Protein AF-A0A344L5E9-F1 (afdb_monomer)

pLDDT: mean 94.4, std 4.59, range [78.75, 98.38]

Organism: NCBI:txid1804986

Secondary structure (DSSP, 8-state):
-HHHHHTTSS-HHHHHHHHHHHHTTTS-HHHHHHHHHHHHHHSTTTSS--HHHHHHHHHHHHHHTT-

Sequence (67 aa):
MAARTLSRAVAPRQLAAWAHRTFGHDTLEAAGRLAELDDAYDIADYDERATGDLDAEVMAEARRLTT

Structure (mmCIF, N/CA/C/O backbone):
data_AF-A0A344L5E9-F1
#
_entry.id   AF-A0A344L5E9-F1
#
loop_
_atom_site.group_PDB
_atom_site.id
_atom_site.type_symbol
_atom_site.label_atom_id
_atom_site.label_alt_id
_atom_site.label_comp_id
_atom_site.label_asym_id
_atom_site.label_entity_id
_atom_site.label_seq_id
_atom_site.pdbx_PDB_ins_code
_atom_site.Cartn_x
_atom_site.Cartn_y
_atom_site.Cartn_z
_atom_site.occupancy
_atom_site.B_iso_or_equiv
_atom_site.auth_seq_id
_atom_site.auth_comp_id
_atom_site.auth_asym_id
_atom_site.auth_atom_id
_atom_site.pdbx_PDB_model_num
ATOM 1 N N . MET A 1 1 ? -8.198 -1.923 5.379 1.00 93.50 1 MET A N 1
ATOM 2 C CA . MET A 1 1 ? -7.528 -2.185 4.085 1.00 93.50 1 MET A CA 1
ATOM 3 C C . MET A 1 1 ? -6.440 -3.243 4.215 1.00 93.50 1 MET A C 1
ATOM 5 O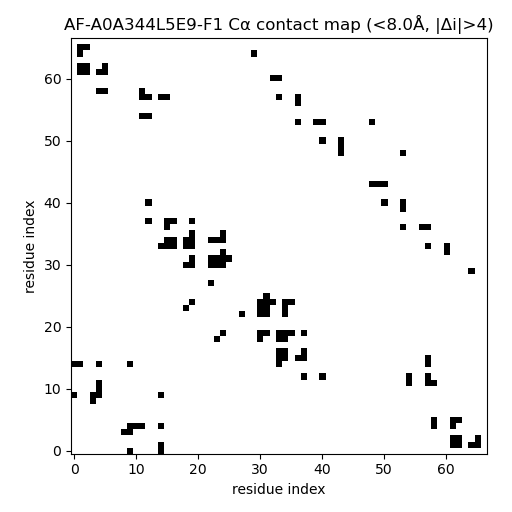 O . MET A 1 1 ? -6.567 -4.249 3.538 1.00 93.50 1 MET A O 1
ATOM 9 N N . ALA A 1 2 ? -5.483 -3.110 5.142 1.00 95.31 2 ALA A N 1
ATOM 10 C CA . ALA A 1 2 ? -4.419 -4.102 5.373 1.00 95.31 2 ALA A CA 1
ATOM 11 C C . ALA A 1 2 ? -4.910 -5.567 5.461 1.00 95.31 2 ALA A C 1
ATOM 13 O O . ALA A 1 2 ? -4.489 -6.399 4.667 1.00 95.31 2 ALA A O 1
ATOM 14 N N . ALA A 1 3 ? -5.898 -5.878 6.310 1.00 96.62 3 ALA A N 1
ATOM 15 C CA . ALA A 1 3 ? -6.467 -7.234 6.402 1.00 96.62 3 ALA A CA 1
ATOM 16 C C . ALA A 1 3 ? -7.090 -7.758 5.083 1.00 96.62 3 ALA A C 1
ATOM 18 O O . ALA A 1 3 ? -7.067 -8.958 4.798 1.00 96.62 3 ALA A O 1
ATOM 19 N N . ARG A 1 4 ? -7.626 -6.864 4.239 1.00 97.25 4 ARG A N 1
ATOM 20 C CA . ARG A 1 4 ? -8.151 -7.225 2.908 1.00 97.25 4 ARG A CA 1
ATOM 21 C C . ARG A 1 4 ? -7.015 -7.538 1.933 1.00 97.25 4 ARG A C 1
ATOM 23 O O . ARG A 1 4 ? -7.147 -8.437 1.113 1.00 97.25 4 ARG A O 1
ATOM 30 N N . THR A 1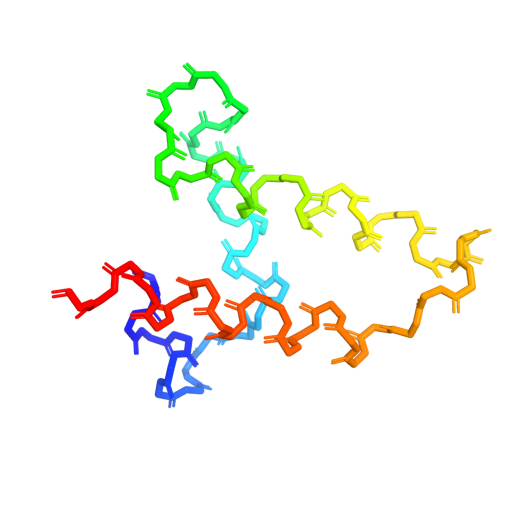 5 ? -5.891 -6.842 2.052 1.00 97.75 5 THR A N 1
ATOM 31 C CA . THR A 1 5 ? -4.675 -7.132 1.285 1.00 97.75 5 THR A CA 1
ATOM 32 C C . THR A 1 5 ? -4.059 -8.465 1.706 1.00 97.75 5 THR A C 1
A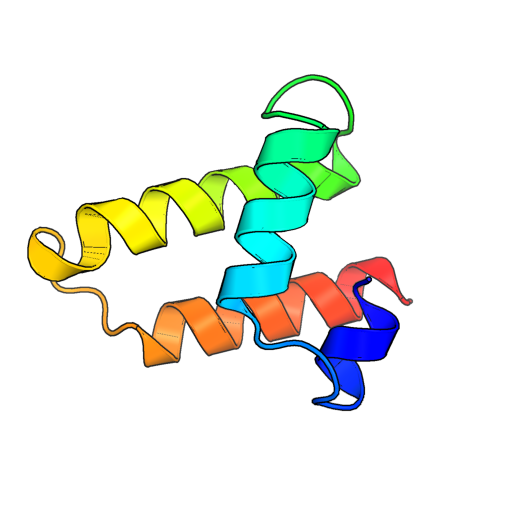TOM 34 O O . THR A 1 5 ? -3.736 -9.287 0.853 1.00 97.75 5 THR A O 1
ATOM 37 N N . LEU A 1 6 ? -4.012 -8.761 3.011 1.00 97.50 6 LEU A N 1
ATOM 38 C CA . LEU A 1 6 ? -3.526 -10.051 3.524 1.00 97.50 6 LEU A CA 1
ATOM 39 C C . LEU A 1 6 ? -4.370 -11.246 3.062 1.00 97.50 6 LEU A C 1
ATOM 41 O O . LEU A 1 6 ? -3.832 -12.323 2.820 1.00 97.50 6 LEU A O 1
ATOM 45 N N . SER A 1 7 ? -5.676 -11.047 2.882 1.00 97.44 7 SER A N 1
ATOM 46 C CA . SER A 1 7 ? -6.589 -12.041 2.297 1.00 97.44 7 SER A CA 1
ATOM 47 C C . SER A 1 7 ? -6.609 -12.035 0.762 1.00 97.44 7 SER 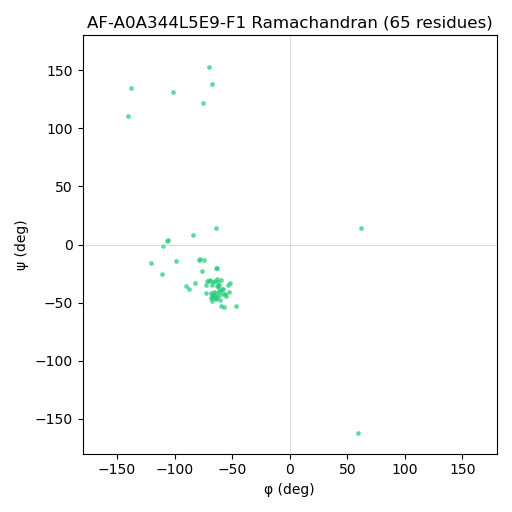A C 1
ATOM 49 O O . SER A 1 7 ? -7.424 -12.733 0.165 1.00 97.44 7 SER A O 1
ATOM 51 N N . ARG A 1 8 ? -5.713 -11.276 0.111 1.00 95.62 8 ARG A N 1
ATOM 52 C CA . ARG A 1 8 ? -5.600 -11.126 -1.354 1.00 95.62 8 ARG A CA 1
ATOM 53 C C . ARG A 1 8 ? -6.837 -10.527 -2.035 1.00 95.62 8 ARG A C 1
ATOM 55 O O . ARG A 1 8 ? -6.943 -10.562 -3.255 1.00 95.62 8 ARG A O 1
ATOM 62 N N . ALA A 1 9 ? -7.753 -9.938 -1.269 1.00 97.44 9 ALA A N 1
ATOM 63 C CA . ALA A 1 9 ? -8.927 -9.246 -1.795 1.00 97.44 9 ALA A CA 1
ATOM 64 C C . ALA A 1 9 ? -8.604 -7.837 -2.329 1.00 97.44 9 ALA A C 1
ATOM 66 O O . ALA A 1 9 ? -9.447 -7.206 -2.963 1.00 97.44 9 ALA A O 1
ATOM 67 N N . VAL A 1 10 ? -7.412 -7.320 -2.025 1.00 97.75 10 VAL A N 1
ATOM 68 C CA . VAL A 1 10 ? -6.877 -6.034 -2.490 1.00 97.75 10 VAL A CA 1
ATOM 69 C C . VAL A 1 10 ? -5.413 -6.258 -2.862 1.00 97.75 10 VAL A C 1
ATOM 71 O O . VAL A 1 10 ? -4.692 -6.903 -2.101 1.00 97.75 10 VAL A O 1
ATOM 74 N N . ALA A 1 11 ? -4.968 -5.744 -4.008 1.00 98.00 11 ALA A N 1
ATOM 75 C CA . ALA A 1 11 ? -3.568 -5.855 -4.411 1.00 98.00 11 ALA A CA 1
ATOM 76 C C . ALA A 1 11 ? -2.658 -4.976 -3.525 1.00 98.00 11 ALA A C 1
ATOM 78 O O . ALA A 1 11 ? -3.118 -3.947 -3.020 1.00 98.00 11 ALA A O 1
ATOM 79 N N . PRO A 1 12 ? -1.369 -5.313 -3.346 1.00 98.19 12 PRO A N 1
ATOM 80 C CA . PRO A 1 12 ? -0.481 -4.532 -2.485 1.00 98.19 12 PRO A CA 1
ATOM 81 C C . PRO A 1 12 ? -0.334 -3.075 -2.952 1.00 98.19 12 PRO A C 1
ATOM 83 O O . PRO A 1 12 ? -0.608 -2.165 -2.169 1.00 98.19 12 PRO A O 1
ATOM 86 N N . ARG A 1 13 ? -0.082 -2.820 -4.245 1.00 97.94 13 ARG A N 1
ATOM 87 C CA . ARG A 1 13 ? -0.079 -1.444 -4.792 1.00 97.94 13 ARG A CA 1
ATOM 88 C C . ARG A 1 13 ? -1.369 -0.664 -4.497 1.00 97.94 13 ARG A C 1
ATOM 90 O O . ARG A 1 13 ? -1.326 0.528 -4.225 1.00 97.94 13 ARG A O 1
ATOM 97 N N . GLN A 1 14 ? -2.532 -1.321 -4.477 1.00 98.38 14 GLN A N 1
ATOM 98 C CA . GLN A 1 14 ? -3.798 -0.651 -4.144 1.00 98.38 14 GLN A CA 1
ATOM 99 C C . GLN A 1 14 ? -3.896 -0.260 -2.663 1.00 98.38 14 GLN A C 1
ATOM 101 O O . GLN A 1 14 ? -4.545 0.737 -2.345 1.00 98.38 14 GLN A O 1
ATOM 106 N N . LEU A 1 15 ? -3.282 -1.030 -1.759 1.00 98.00 15 LEU A N 1
ATOM 107 C CA . LEU A 1 15 ? -3.170 -0.659 -0.348 1.00 98.00 15 LEU A CA 1
ATOM 108 C C . LEU A 1 15 ? -2.266 0.561 -0.173 1.00 98.00 15 LEU A C 1
ATOM 110 O O . LEU A 1 15 ? -2.683 1.491 0.514 1.00 98.00 15 LEU A O 1
ATOM 114 N N . ALA A 1 16 ? -1.084 0.547 -0.799 1.00 98.06 16 ALA A N 1
ATOM 115 C CA . ALA A 1 16 ? -0.127 1.653 -0.766 1.00 98.06 16 ALA A CA 1
ATOM 116 C C . ALA A 1 16 ? 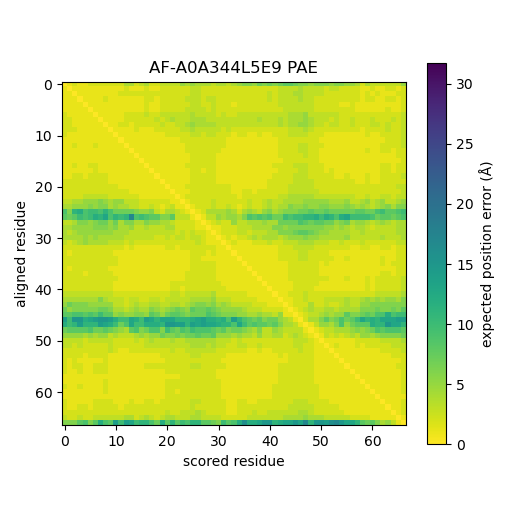-0.781 2.946 -1.275 1.00 98.06 16 ALA A C 1
ATOM 118 O O . ALA A 1 16 ? -0.931 3.904 -0.520 1.00 98.06 16 ALA A O 1
ATOM 119 N N . ALA A 1 17 ? -1.369 2.898 -2.472 1.00 97.88 17 ALA A N 1
ATOM 120 C CA . ALA A 1 17 ? -2.040 4.042 -3.078 1.00 97.88 17 ALA A CA 1
ATOM 121 C C . ALA A 1 17 ? -3.243 4.547 -2.267 1.00 97.88 17 ALA A C 1
ATOM 123 O O . ALA A 1 17 ? -3.533 5.743 -2.220 1.00 97.88 17 ALA A O 1
ATOM 124 N N . TRP A 1 18 ? -3.998 3.645 -1.628 1.00 97.56 18 TRP A N 1
ATOM 125 C CA . TRP A 1 18 ? -5.082 4.052 -0.732 1.00 97.56 18 TRP A CA 1
ATOM 126 C C . TRP A 1 18 ? -4.549 4.748 0.521 1.00 97.56 18 TRP A C 1
ATOM 128 O O . TRP A 1 18 ? -5.095 5.783 0.899 1.00 97.56 18 TRP A O 1
ATOM 138 N N . ALA A 1 19 ? -3.512 4.198 1.154 1.00 96.81 19 ALA A N 1
ATOM 139 C CA . ALA A 1 19 ? -2.914 4.781 2.348 1.00 96.81 19 ALA A CA 1
ATOM 140 C C . ALA A 1 19 ? -2.315 6.155 2.039 1.00 96.81 19 ALA A C 1
ATOM 142 O O . ALA A 1 19 ? -2.617 7.109 2.752 1.00 96.81 19 ALA A O 1
ATOM 143 N N . HIS A 1 20 ? -1.588 6.274 0.927 1.00 97.44 20 HIS A N 1
ATOM 144 C CA . HIS A 1 20 ? -0.999 7.528 0.483 1.00 97.44 20 HIS A CA 1
ATOM 145 C C . HIS A 1 20 ? -2.069 8.602 0.244 1.00 97.44 20 HIS A C 1
ATOM 147 O O . HIS A 1 20 ? -2.040 9.658 0.870 1.00 97.44 20 HIS A O 1
ATOM 153 N N . ARG A 1 21 ? -3.103 8.315 -0.561 1.00 96.56 21 ARG A N 1
ATOM 154 C CA . ARG A 1 21 ? -4.193 9.281 -0.808 1.00 96.56 21 ARG A CA 1
ATOM 155 C C . ARG A 1 21 ? -4.999 9.646 0.438 1.00 96.56 21 ARG A C 1
ATOM 157 O O . ARG A 1 21 ? -5.579 10.726 0.481 1.00 96.56 21 ARG A O 1
ATOM 164 N N . THR A 1 22 ? -5.114 8.733 1.402 1.00 96.12 22 THR A N 1
ATOM 165 C CA . THR A 1 22 ? -5.965 8.935 2.587 1.00 96.12 22 THR A CA 1
ATOM 166 C C . THR A 1 22 ? -5.222 9.654 3.710 1.00 96.12 22 THR A C 1
ATOM 168 O O . THR A 1 22 ? -5.827 10.467 4.403 1.00 96.12 22 THR A O 1
ATOM 171 N N . PHE A 1 23 ? -3.937 9.353 3.907 1.00 94.94 23 PHE A N 1
ATOM 172 C CA . PHE A 1 23 ? -3.168 9.821 5.061 1.00 94.94 23 PHE A CA 1
ATOM 173 C C . PHE A 1 23 ? -1.939 10.660 4.685 1.00 94.94 23 PHE A C 1
ATOM 175 O O . PHE A 1 23 ? -1.408 11.361 5.542 1.00 94.94 23 PHE A O 1
ATOM 182 N N . GLY A 1 24 ? -1.477 10.643 3.437 1.00 93.50 24 GLY A N 1
ATOM 183 C CA . GLY A 1 24 ? -0.218 11.296 3.073 1.00 93.50 24 GLY A CA 1
ATOM 184 C C . GLY A 1 24 ? 0.978 10.729 3.848 1.00 93.50 24 GLY A C 1
ATOM 185 O O . GLY A 1 24 ? 0.893 9.658 4.453 1.00 93.50 24 GLY A O 1
ATOM 186 N N . HIS A 1 25 ? 2.079 11.478 3.863 1.00 90.94 25 HIS A N 1
ATOM 187 C CA . HIS A 1 25 ? 3.280 11.111 4.620 1.00 90.94 25 HIS A CA 1
ATOM 188 C C . HIS A 1 25 ? 3.204 11.507 6.103 1.00 90.94 25 HIS A C 1
ATOM 190 O O . HIS A 1 25 ? 3.684 10.766 6.955 1.00 90.94 25 HIS A O 1
ATOM 196 N N . ASP A 1 26 ? 2.540 12.624 6.424 1.00 87.19 26 ASP A N 1
ATOM 197 C CA . ASP A 1 26 ? 2.680 13.276 7.738 1.00 87.19 26 ASP A CA 1
ATOM 198 C C . AS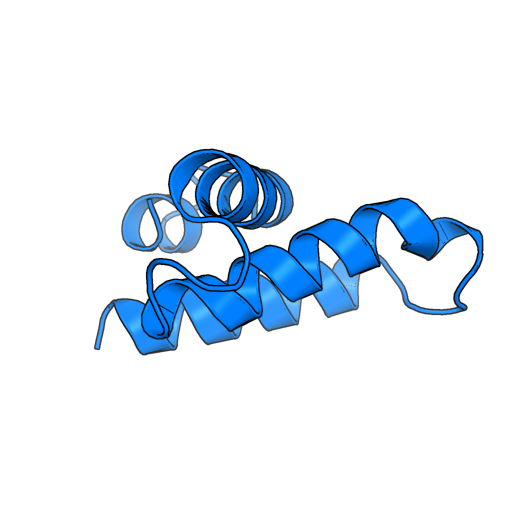P A 1 26 ? 1.440 13.184 8.644 1.00 87.19 26 ASP A C 1
ATOM 200 O O . ASP A 1 26 ? 1.454 13.684 9.769 1.00 87.19 26 ASP A O 1
ATOM 204 N N . THR A 1 27 ? 0.341 12.568 8.189 1.00 86.69 27 THR A N 1
ATOM 205 C CA . THR A 1 27 ? -0.913 12.565 8.974 1.00 86.69 27 THR A CA 1
ATOM 206 C C . THR A 1 27 ? -1.013 11.377 9.925 1.00 86.69 27 THR A C 1
ATOM 208 O O . THR A 1 27 ? -1.575 11.495 11.012 1.00 86.69 27 THR A O 1
ATOM 211 N N . LEU A 1 28 ? -0.505 10.211 9.522 1.00 89.25 28 LEU A N 1
ATOM 212 C CA . LEU A 1 28 ? -0.563 8.992 10.322 1.00 89.25 28 LEU A CA 1
ATOM 213 C C . LEU A 1 28 ? 0.750 8.231 10.180 1.00 89.25 28 LEU A C 1
ATOM 215 O O . LEU A 1 28 ? 1.009 7.636 9.139 1.00 89.25 28 LEU A O 1
ATOM 219 N N . GLU A 1 29 ? 1.533 8.185 11.256 1.00 86.75 29 GLU A N 1
ATOM 220 C CA . GLU A 1 29 ? 2.840 7.513 11.290 1.00 86.75 29 GLU A CA 1
ATOM 221 C C . GLU A 1 29 ? 2.752 6.055 10.810 1.00 86.75 29 GLU A C 1
ATOM 223 O O . GLU A 1 29 ? 3.562 5.590 10.013 1.00 86.75 29 GLU A O 1
ATOM 228 N N . ALA A 1 30 ? 1.690 5.348 11.207 1.00 85.88 30 ALA A N 1
ATOM 229 C CA . ALA A 1 30 ? 1.441 3.973 10.784 1.00 85.88 30 ALA A CA 1
ATOM 230 C C . ALA A 1 30 ? 1.191 3.815 9.266 1.00 85.88 30 ALA A C 1
ATOM 232 O O . ALA A 1 30 ? 1.327 2.714 8.745 1.00 85.88 30 ALA A O 1
ATOM 233 N N . ALA A 1 31 ? 0.821 4.882 8.554 1.00 90.38 31 ALA A N 1
ATOM 234 C CA . ALA A 1 31 ? 0.613 4.879 7.106 1.00 90.38 31 ALA A CA 1
ATOM 235 C C . ALA A 1 31 ? 1.815 5.419 6.315 1.00 90.38 31 ALA A C 1
ATOM 237 O O . ALA A 1 31 ? 1.871 5.179 5.109 1.00 90.38 31 ALA A O 1
ATOM 238 N N . GLY A 1 32 ? 2.778 6.082 6.968 1.00 93.50 32 GLY A N 1
ATOM 239 C CA . GLY A 1 32 ? 3.918 6.721 6.302 1.00 93.50 32 GLY A CA 1
ATOM 240 C C . GLY A 1 32 ? 4.701 5.753 5.416 1.00 93.50 32 GLY A C 1
ATOM 241 O O . GLY A 1 32 ? 4.930 6.034 4.242 1.00 93.50 32 GLY A O 1
ATOM 242 N N . ARG A 1 33 ? 4.978 4.539 5.914 1.00 95.81 33 ARG A N 1
ATOM 243 C CA . ARG A 1 33 ? 5.670 3.512 5.118 1.00 95.81 33 ARG A CA 1
ATOM 244 C C . ARG A 1 33 ? 4.881 3.074 3.881 1.00 95.81 33 ARG A C 1
ATOM 246 O O . ARG A 1 33 ? 5.469 2.780 2.846 1.00 95.81 33 ARG A O 1
ATOM 253 N N . LEU A 1 34 ? 3.552 3.016 3.967 1.00 97.38 34 LEU A N 1
ATOM 254 C CA . LEU A 1 34 ? 2.713 2.676 2.816 1.00 97.38 34 LEU A CA 1
ATOM 255 C C . LEU A 1 34 ? 2.666 3.811 1.786 1.00 97.38 34 LEU A C 1
ATOM 257 O O . LEU A 1 34 ? 2.550 3.514 0.602 1.00 97.38 34 LEU A O 1
ATOM 261 N N . ALA A 1 35 ? 2.773 5.070 2.219 1.00 97.12 35 ALA A N 1
ATOM 262 C CA . ALA A 1 35 ? 2.892 6.216 1.322 1.00 97.12 35 ALA A CA 1
ATOM 263 C C . ALA A 1 35 ? 4.238 6.215 0.576 1.00 97.12 35 ALA A C 1
ATOM 265 O O . ALA A 1 35 ? 4.257 6.301 -0.644 1.00 97.12 35 ALA A O 1
ATOM 266 N N . GLU A 1 36 ? 5.351 5.979 1.277 1.00 96.31 36 GLU A N 1
ATOM 267 C CA . GLU A 1 36 ? 6.678 5.830 0.649 1.00 96.31 36 GLU A CA 1
ATOM 268 C C . GLU A 1 36 ? 6.728 4.688 -0.378 1.00 96.31 36 GLU A C 1
ATOM 270 O O . GLU A 1 36 ? 7.388 4.784 -1.411 1.00 96.31 36 GLU A O 1
ATOM 275 N N . LEU A 1 37 ? 6.053 3.572 -0.08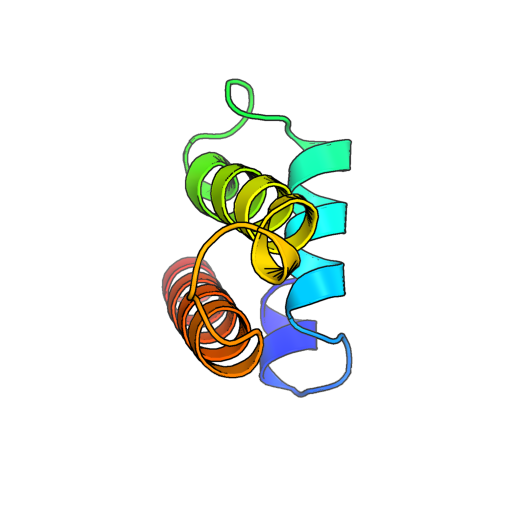6 1.00 97.31 37 LEU A N 1
ATOM 276 C CA . LEU A 1 37 ? 5.986 2.443 -1.011 1.00 97.31 37 LEU A CA 1
ATOM 277 C C . LEU A 1 37 ? 5.147 2.768 -2.250 1.00 97.31 37 LEU A C 1
ATOM 279 O O . LEU A 1 37 ? 5.442 2.231 -3.313 1.00 97.31 37 LEU A O 1
ATOM 283 N N . ASP A 1 38 ? 4.135 3.629 -2.131 1.00 97.75 38 ASP A N 1
ATOM 284 C CA . ASP A 1 38 ? 3.372 4.129 -3.278 1.00 97.75 38 ASP A CA 1
ATOM 285 C C . ASP A 1 38 ? 4.260 4.965 -4.209 1.00 97.75 38 ASP A C 1
ATOM 287 O O . ASP A 1 38 ? 4.312 4.676 -5.402 1.00 97.75 38 ASP A O 1
ATOM 291 N N . ASP A 1 39 ? 5.058 5.887 -3.661 1.00 96.19 39 ASP A N 1
ATOM 292 C CA . ASP A 1 39 ? 6.048 6.643 -4.445 1.00 96.19 39 ASP A CA 1
ATOM 293 C C . ASP A 1 39 ? 7.050 5.716 -5.139 1.00 96.19 39 ASP A C 1
ATOM 295 O O . ASP A 1 39 ? 7.369 5.885 -6.317 1.00 96.19 39 ASP A O 1
ATOM 299 N N . ALA A 1 40 ? 7.528 4.692 -4.423 1.00 96.62 40 ALA A N 1
ATOM 300 C CA . ALA A 1 40 ? 8.456 3.716 -4.979 1.00 96.62 40 ALA A CA 1
ATOM 301 C C . ALA A 1 40 ? 7.850 2.944 -6.165 1.00 96.62 40 ALA A C 1
ATOM 303 O O . ALA A 1 40 ? 8.570 2.640 -7.114 1.00 96.62 40 ALA A O 1
ATOM 304 N N . TYR A 1 41 ? 6.542 2.656 -6.158 1.00 96.56 41 TYR A N 1
ATOM 305 C CA . TYR A 1 41 ? 5.867 2.056 -7.315 1.00 96.56 41 TYR A CA 1
ATOM 306 C C . TYR A 1 41 ? 5.811 2.980 -8.528 1.00 96.56 41 TYR A C 1
ATOM 308 O O . TYR A 1 41 ? 5.800 2.485 -9.657 1.00 96.56 41 TYR A O 1
ATOM 316 N N . ASP A 1 42 ? 5.723 4.288 -8.315 1.00 94.06 42 ASP A N 1
ATOM 317 C CA . ASP A 1 42 ? 5.622 5.263 -9.400 1.00 94.06 42 ASP A CA 1
ATOM 318 C C . ASP A 1 42 ? 6.966 5.496 -10.095 1.00 94.06 42 ASP A C 1
ATOM 320 O O . ASP A 1 42 ? 6.996 5.851 -11.274 1.00 94.06 42 ASP A O 1
ATOM 324 N N . ILE A 1 43 ? 8.074 5.214 -9.404 1.00 93.88 43 ILE A N 1
ATOM 325 C CA . ILE A 1 43 ? 9.426 5.286 -9.968 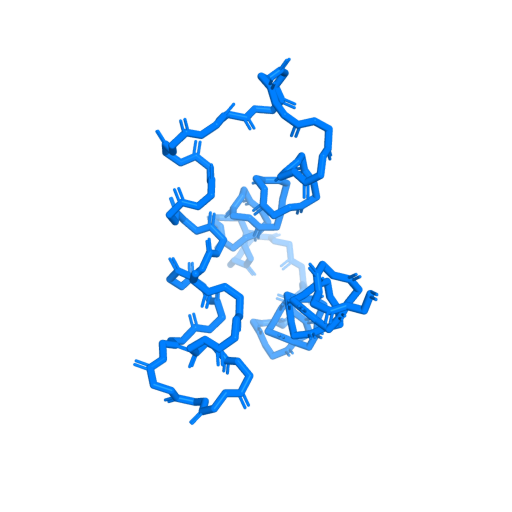1.00 93.88 43 ILE A CA 1
ATOM 326 C C . ILE A 1 43 ? 10.058 3.919 -10.262 1.00 93.88 43 ILE A C 1
ATOM 328 O O . ILE A 1 43 ? 11.203 3.880 -10.697 1.00 93.88 43 ILE A O 1
ATOM 332 N N . ALA A 1 44 ? 9.347 2.804 -10.065 1.00 91.88 44 ALA A N 1
ATOM 333 C CA . ALA A 1 44 ? 9.910 1.452 -10.204 1.00 91.88 44 ALA A CA 1
ATOM 334 C C . ALA A 1 44 ? 10.392 1.113 -11.629 1.00 91.88 44 ALA A C 1
ATOM 336 O O . ALA A 1 44 ? 11.193 0.208 -11.810 1.00 91.88 44 ALA A O 1
ATOM 337 N N . ASP A 1 45 ? 9.920 1.832 -12.650 1.00 85.38 4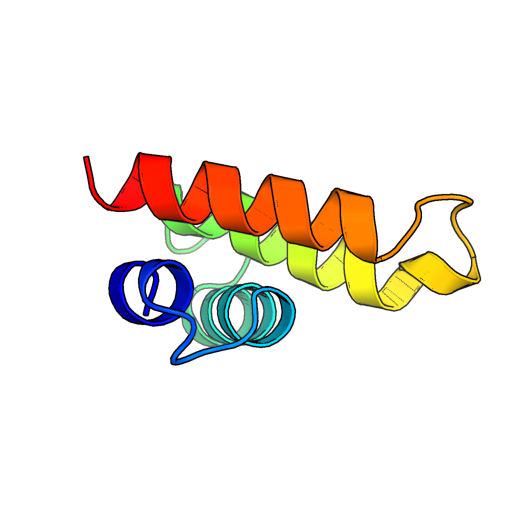5 ASP A N 1
ATOM 338 C CA . ASP A 1 45 ? 10.428 1.681 -14.021 1.00 85.38 45 ASP A CA 1
ATOM 339 C C . ASP A 1 45 ? 11.774 2.412 -14.235 1.00 85.38 45 ASP A C 1
ATOM 341 O O . ASP A 1 45 ? 12.449 2.201 -15.244 1.00 85.38 45 ASP A O 1
ATOM 345 N N . TYR A 1 46 ? 12.160 3.283 -13.296 1.00 85.94 46 TYR A N 1
ATOM 346 C CA . TYR A 1 46 ? 13.381 4.096 -13.316 1.00 85.94 46 TYR A CA 1
ATOM 347 C C . TYR A 1 46 ? 14.410 3.676 -12.259 1.00 85.94 46 TYR A C 1
ATOM 349 O O . TYR A 1 46 ? 15.601 3.929 -12.431 1.00 85.94 46 TYR A O 1
ATOM 357 N N . ASP A 1 47 ? 13.953 3.065 -11.171 1.00 78.75 47 ASP A N 1
ATOM 358 C CA . ASP A 1 47 ? 14.760 2.473 -10.109 1.00 78.75 47 ASP A CA 1
ATOM 359 C C . ASP A 1 47 ? 14.764 0.954 -10.339 1.00 78.75 47 ASP A C 1
ATOM 361 O O . ASP A 1 47 ? 13.700 0.391 -10.553 1.00 78.75 47 ASP A O 1
ATOM 365 N N . GLU A 1 48 ? 15.907 0.259 -10.325 1.00 83.19 48 GLU A N 1
ATOM 366 C CA . GLU A 1 48 ? 16.030 -1.177 -10.693 1.00 83.19 48 GLU A CA 1
ATOM 367 C C . GLU A 1 48 ? 15.258 -2.151 -9.761 1.00 83.19 48 GLU A C 1
ATOM 369 O O . GLU A 1 48 ? 15.480 -3.365 -9.761 1.00 83.19 48 GLU A O 1
ATOM 374 N N . ARG A 1 49 ? 14.348 -1.633 -8.935 1.00 86.81 49 ARG A N 1
ATOM 375 C CA . ARG A 1 49 ? 13.497 -2.372 -8.012 1.00 86.81 49 ARG A CA 1
ATOM 376 C C . ARG A 1 49 ? 12.373 -3.073 -8.758 1.00 86.81 49 ARG A C 1
ATOM 378 O O . ARG A 1 49 ? 11.501 -2.452 -9.363 1.00 86.81 49 ARG A O 1
ATOM 385 N N . ALA A 1 50 ? 12.322 -4.392 -8.620 1.00 89.88 50 ALA A N 1
ATOM 386 C CA . ALA A 1 50 ? 11.219 -5.166 -9.157 1.00 89.88 50 ALA A CA 1
ATOM 387 C C . ALA A 1 50 ? 9.916 -4.858 -8.399 1.00 89.88 50 ALA A C 1
ATOM 389 O O . ALA A 1 50 ? 9.875 -4.843 -7.168 1.00 89.88 50 ALA A O 1
ATOM 390 N N . THR A 1 51 ? 8.806 -4.726 -9.131 1.00 93.31 51 THR A N 1
ATOM 391 C CA . THR A 1 51 ? 7.457 -4.572 -8.552 1.00 93.31 51 THR A CA 1
ATOM 392 C C . THR A 1 51 ? 7.130 -5.669 -7.527 1.00 93.31 51 THR A C 1
ATOM 394 O O . THR A 1 51 ? 6.454 -5.407 -6.538 1.00 93.31 51 THR A O 1
ATOM 397 N N . GLY A 1 52 ? 7.651 -6.886 -7.723 1.00 94.69 52 GLY A N 1
ATOM 398 C CA . GLY A 1 52 ? 7.465 -7.999 -6.787 1.00 94.69 52 GLY A CA 1
ATOM 399 C C . GLY A 1 52 ? 8.114 -7.782 -5.414 1.00 94.69 52 GLY A C 1
ATOM 400 O O . GLY A 1 52 ? 7.570 -8.244 -4.410 1.00 94.69 52 GLY A O 1
ATOM 401 N N . ASP A 1 53 ? 9.226 -7.047 -5.348 1.00 95.88 53 ASP A N 1
ATOM 402 C CA . ASP A 1 53 ? 9.883 -6.711 -4.080 1.00 95.88 53 ASP A CA 1
ATOM 403 C C . ASP A 1 53 ? 9.056 -5.671 -3.314 1.00 95.88 53 ASP A C 1
ATOM 405 O O . ASP A 1 53 ? 8.801 -5.823 -2.117 1.00 95.88 53 ASP A O 1
ATOM 409 N N . LEU A 1 54 ? 8.527 -4.672 -4.028 1.00 97.12 54 LEU A N 1
ATOM 410 C CA . LEU A 1 54 ? 7.588 -3.695 -3.472 1.00 97.12 54 LEU A CA 1
ATOM 411 C C . LEU A 1 54 ? 6.308 -4.369 -2.957 1.00 97.12 54 LEU A C 1
ATOM 413 O O . LEU A 1 54 ? 5.807 -4.021 -1.884 1.00 97.12 54 LEU A O 1
ATOM 417 N N . ASP A 1 55 ? 5.786 -5.363 -3.681 1.00 98.12 55 ASP A N 1
ATOM 418 C CA . ASP A 1 55 ? 4.618 -6.137 -3.250 1.00 98.12 55 ASP A CA 1
ATOM 419 C C . ASP A 1 55 ? 4.918 -6.873 -1.936 1.00 98.12 55 ASP A C 1
ATOM 421 O O . ASP A 1 55 ? 4.094 -6.872 -1.014 1.00 98.12 55 ASP A O 1
ATOM 425 N N . ALA A 1 56 ? 6.104 -7.476 -1.817 1.00 97.88 56 ALA A N 1
ATOM 426 C CA . ALA A 1 56 ? 6.529 -8.173 -0.608 1.00 97.88 56 ALA A CA 1
ATOM 427 C C . ALA A 1 56 ? 6.656 -7.223 0.595 1.00 97.88 56 ALA A C 1
ATOM 429 O O . ALA A 1 56 ? 6.193 -7.564 1.689 1.00 97.88 56 ALA A O 1
ATOM 430 N N . GLU A 1 57 ? 7.210 -6.026 0.396 1.00 97.75 57 GLU A N 1
ATOM 431 C CA . GLU A 1 57 ? 7.333 -5.000 1.435 1.00 97.75 57 GLU A CA 1
ATOM 432 C C . GLU A 1 57 ? 5.973 -4.470 1.894 1.00 97.75 57 GLU A C 1
ATOM 434 O O . GLU A 1 57 ? 5.715 -4.402 3.098 1.00 97.75 57 GLU A O 1
ATOM 439 N N . VAL A 1 58 ? 5.054 -4.192 0.964 1.00 98.12 58 VAL A N 1
ATOM 440 C CA . VAL A 1 58 ? 3.683 -3.805 1.325 1.00 98.12 58 VAL A CA 1
ATOM 441 C C . VAL A 1 58 ? 2.987 -4.926 2.100 1.00 98.12 58 VAL A C 1
ATOM 443 O O . VAL A 1 58 ? 2.269 -4.662 3.064 1.00 98.12 58 VAL A O 1
ATOM 446 N N . MET A 1 59 ? 3.194 -6.189 1.722 1.00 98.31 59 MET A N 1
ATOM 447 C CA . MET A 1 59 ? 2.625 -7.326 2.450 1.00 98.31 59 MET A CA 1
ATOM 448 C C . MET A 1 59 ? 3.234 -7.493 3.846 1.00 98.31 59 MET A C 1
ATOM 450 O O . MET A 1 59 ? 2.532 -7.912 4.766 1.00 98.31 59 MET A O 1
ATOM 454 N N . ALA A 1 60 ? 4.523 -7.204 4.029 1.00 97.94 60 ALA A N 1
ATOM 455 C CA . ALA A 1 60 ? 5.155 -7.190 5.347 1.00 97.94 60 ALA A CA 1
ATOM 456 C C . ALA A 1 60 ? 4.558 -6.082 6.226 1.00 97.94 60 ALA A C 1
ATOM 458 O O . ALA A 1 60 ? 4.143 -6.344 7.356 1.00 97.94 60 ALA A O 1
ATOM 459 N N . GLU A 1 61 ? 4.410 -4.884 5.667 1.00 97.44 61 GLU A N 1
ATOM 460 C CA . GLU A 1 61 ? 3.839 -3.740 6.369 1.00 97.44 61 GLU A CA 1
ATOM 461 C C . GLU A 1 61 ? 2.361 -3.957 6.721 1.00 97.44 61 GLU A C 1
ATOM 463 O O . GLU A 1 61 ? 1.932 -3.715 7.848 1.00 97.44 61 GLU A O 1
ATOM 468 N N . ALA A 1 62 ? 1.584 -4.538 5.805 1.00 97.50 62 ALA A N 1
ATOM 469 C CA . ALA A 1 62 ? 0.203 -4.919 6.071 1.00 97.50 62 ALA A CA 1
ATOM 470 C C . ALA A 1 62 ? 0.084 -5.895 7.255 1.00 97.50 62 ALA A C 1
ATOM 472 O O . ALA A 1 62 ? -0.853 -5.761 8.038 1.00 97.50 62 ALA A O 1
ATOM 473 N N . ARG A 1 63 ? 1.022 -6.847 7.414 1.00 97.38 63 ARG A N 1
ATOM 474 C CA . ARG A 1 63 ? 1.051 -7.762 8.573 1.00 97.38 63 ARG A CA 1
ATOM 475 C C . ARG A 1 63 ? 1.375 -7.024 9.867 1.00 97.38 63 ARG A C 1
ATOM 477 O O . ARG A 1 63 ? 0.703 -7.265 10.871 1.00 97.38 63 ARG A O 1
ATOM 484 N N . ARG A 1 64 ? 2.359 -6.116 9.831 1.00 96.25 64 ARG A N 1
ATOM 485 C CA . ARG A 1 64 ? 2.755 -5.278 10.975 1.00 96.25 64 ARG A CA 1
ATOM 486 C C . ARG A 1 64 ? 1.573 -4.473 11.511 1.00 96.25 64 ARG A C 1
ATOM 488 O O . ARG A 1 64 ? 1.376 -4.425 12.712 1.00 96.25 64 ARG A O 1
ATOM 495 N N . LEU A 1 65 ? 0.764 -3.896 10.622 1.00 94.12 65 LEU A N 1
ATOM 496 C CA . LEU A 1 65 ? -0.393 -3.066 10.982 1.00 94.12 65 LEU A CA 1
ATOM 497 C C . LEU A 1 65 ? -1.605 -3.845 11.508 1.00 94.12 65 LEU A C 1
ATOM 499 O O . LEU A 1 65 ? -2.554 -3.242 12.006 1.00 94.12 65 LEU A O 1
ATOM 503 N N . THR A 1 66 ? -1.623 -5.165 11.338 1.00 93.12 66 THR A N 1
ATOM 504 C CA . THR A 1 66 ? -2.716 -6.037 11.800 1.00 93.12 66 THR A CA 1
ATOM 505 C C . THR A 1 66 ? -2.349 -6.884 13.014 1.00 93.12 66 THR A C 1
ATOM 507 O O . THR A 1 66 ? -3.157 -7.718 13.419 1.00 93.12 66 THR A O 1
ATOM 510 N N . THR A 1 67 ? -1.140 -6.702 13.545 1.00 82.88 67 THR A N 1
ATOM 511 C CA . THR A 1 67 ? -0.661 -7.338 14.778 1.00 82.88 67 THR A CA 1
ATOM 512 C C . THR A 1 67 ? -0.757 -6.333 15.913 1.00 82.88 67 THR A C 1
ATOM 514 O O . THR A 1 67 ? -1.259 -6.723 16.987 1.00 82.88 67 THR A O 1
#

Nearest PDB structures (foldseek):
  6fes-assembly1_A  TM=4.765E-01  e=6.307E+00  synthetic construct

Solvent-accessible surface area (backbone atoms only — not comparable to full-atom values): 3742 Å² total; per-residue (Å²): 104,45,73,42,34,77,69,66,77,36,57,44,69,57,50,15,47,47,32,24,77,73,38,36,62,85,71,34,77,91,32,23,66,35,19,54,50,32,56,48,63,76,41,30,94,80,40,98,54,54,69,68,58,55,38,50,51,44,52,51,50,30,50,61,77,74,109

Mean predicted aligned error: 2.73 Å

Radius of gyration: 11.04 Å; Cα contacts (8 Å, |Δi|>4): 77; chains: 1; bounding box: 25×25×29 Å

Foldseek 3Di:
DLVCVLVVVAQLLRLLVVLCVPQNLPRDVLSNQSVVLNVCVVCCVVPVDDPVVSSVSSNVSSVVVVD